Protein AF-A0A440K075-F1 (afdb_monomer_lite)

Radius of gyration: 30.17 Å; chains: 1; bounding box: 57×29×85 Å

Structure (mmCIF, N/CA/C/O backbone):
data_AF-A0A440K075-F1
#
_entry.id   AF-A0A440K075-F1
#
loop_
_atom_site.group_PDB
_atom_site.id
_atom_site.type_symbol
_atom_site.label_atom_id
_atom_site.label_alt_id
_atom_site.label_comp_id
_atom_site.label_asym_id
_atom_site.label_entity_id
_atom_site.label_seq_id
_atom_site.pdbx_PDB_ins_code
_atom_site.Cartn_x
_atom_site.Cartn_y
_atom_site.Cartn_z
_atom_site.occupancy
_atom_site.B_iso_or_equiv
_atom_site.auth_seq_id
_atom_site.auth_comp_id
_atom_site.auth_asym_id
_atom_site.auth_atom_id
_atom_site.pdbx_PDB_model_num
ATOM 1 N N . PRO A 1 1 ? -4.970 7.493 -2.133 1.00 59.31 1 PRO A N 1
ATOM 2 C CA . PRO A 1 1 ? -4.890 6.664 -3.368 1.00 59.31 1 PRO A CA 1
ATOM 3 C C . PRO A 1 1 ? -3.753 7.132 -4.307 1.00 59.31 1 PRO A C 1
ATOM 5 O O . PRO A 1 1 ? -3.999 7.433 -5.466 1.00 59.31 1 PRO A O 1
ATOM 8 N N . PHE A 1 2 ? -2.508 7.212 -3.811 1.00 56.78 2 PHE A N 1
ATOM 9 C CA . PHE A 1 2 ? -1.376 7.730 -4.608 1.00 56.78 2 PHE A CA 1
ATOM 10 C C . PHE A 1 2 ? -0.073 6.959 -4.345 1.00 56.78 2 PHE A C 1
ATOM 12 O O . PHE A 1 2 ? 0.633 6.593 -5.275 1.00 56.78 2 PHE A O 1
ATOM 19 N N . LEU A 1 3 ? 0.209 6.622 -3.084 1.00 70.62 3 LEU A N 1
ATOM 20 C CA . LEU A 1 3 ? 1.406 5.873 -2.682 1.00 70.62 3 LEU A CA 1
ATOM 21 C C . LEU A 1 3 ? 1.547 4.484 -3.330 1.00 70.62 3 LEU A C 1
ATOM 23 O O . LEU A 1 3 ? 2.627 4.209 -3.852 1.00 70.62 3 LEU A O 1
ATOM 27 N N . PRO A 1 4 ? 0.501 3.631 -3.373 1.00 73.56 4 PRO A N 1
ATOM 28 C CA . PRO A 1 4 ? 0.634 2.306 -3.968 1.00 73.56 4 PRO A CA 1
ATOM 29 C C . PRO A 1 4 ? 1.039 2.395 -5.451 1.00 73.56 4 PRO A C 1
ATOM 31 O O . PRO A 1 4 ? 2.033 1.804 -5.873 1.00 73.56 4 PRO A O 1
ATOM 34 N N . THR A 1 5 ? 0.343 3.213 -6.241 1.00 69.81 5 THR A N 1
ATOM 35 C CA . THR A 1 5 ? 0.587 3.355 -7.684 1.00 69.81 5 THR A CA 1
ATOM 36 C C . THR A 1 5 ? 1.991 3.858 -8.012 1.00 69.81 5 THR A C 1
ATOM 38 O O . THR A 1 5 ? 2.601 3.369 -8.961 1.00 69.81 5 THR A O 1
ATOM 41 N N . PHE A 1 6 ? 2.550 4.768 -7.206 1.00 73.06 6 PHE A N 1
ATOM 42 C CA . PHE A 1 6 ? 3.937 5.208 -7.380 1.00 73.06 6 PHE A CA 1
ATOM 43 C C . PHE A 1 6 ? 4.948 4.119 -6.988 1.00 73.06 6 PHE A C 1
ATOM 45 O O . PHE A 1 6 ? 5.934 3.941 -7.700 1.00 73.06 6 PHE A O 1
ATOM 52 N N . PHE A 1 7 ? 4.692 3.339 -5.930 1.00 74.38 7 PHE A N 1
ATOM 53 C CA . PHE A 1 7 ? 5.551 2.214 -5.531 1.00 74.38 7 PHE A CA 1
ATOM 54 C C . PHE A 1 7 ? 5.602 1.097 -6.584 1.00 74.38 7 PHE A C 1
ATOM 56 O O . PHE A 1 7 ? 6.682 0.579 -6.865 1.00 74.38 7 PHE A O 1
ATOM 63 N N . GLY A 1 8 ? 4.468 0.759 -7.205 1.00 73.62 8 GLY A N 1
ATOM 64 C CA . GLY A 1 8 ? 4.415 -0.264 -8.255 1.00 73.62 8 GLY A CA 1
ATOM 65 C C . GLY A 1 8 ? 5.160 0.155 -9.525 1.00 73.62 8 GLY A C 1
ATOM 66 O O . GLY A 1 8 ? 5.931 -0.623 -10.084 1.00 73.62 8 GLY A O 1
ATOM 67 N N . LEU A 1 9 ? 4.971 1.400 -9.964 1.00 76.06 9 LEU A N 1
ATOM 68 C CA . LEU A 1 9 ? 5.512 1.892 -11.233 1.00 76.06 9 LEU A CA 1
ATOM 69 C C . LEU A 1 9 ? 6.994 2.297 -11.110 1.00 76.06 9 LEU A C 1
ATOM 71 O O . LEU A 1 9 ? 7.823 1.843 -11.894 1.00 76.06 9 LEU A O 1
ATOM 75 N N . ILE A 1 10 ? 7.369 3.077 -10.089 1.00 76.00 10 ILE A N 1
ATOM 76 C CA . ILE A 1 10 ? 8.762 3.526 -9.887 1.00 76.00 10 ILE A CA 1
ATOM 77 C C . ILE A 1 10 ? 9.646 2.367 -9.403 1.00 76.00 10 ILE A C 1
ATOM 79 O O . ILE A 1 10 ? 10.791 2.240 -9.838 1.00 76.00 10 ILE A O 1
ATOM 83 N N . GLY A 1 11 ? 9.116 1.489 -8.545 1.00 73.56 11 GLY A N 1
ATOM 84 C CA . GLY A 1 11 ? 9.829 0.305 -8.062 1.00 73.56 11 GLY A CA 1
ATOM 85 C C . GLY A 1 11 ? 10.055 -0.750 -9.148 1.00 73.56 11 GLY A C 1
ATOM 86 O O . GLY A 1 11 ? 11.147 -1.309 -9.227 1.00 73.56 11 GLY A 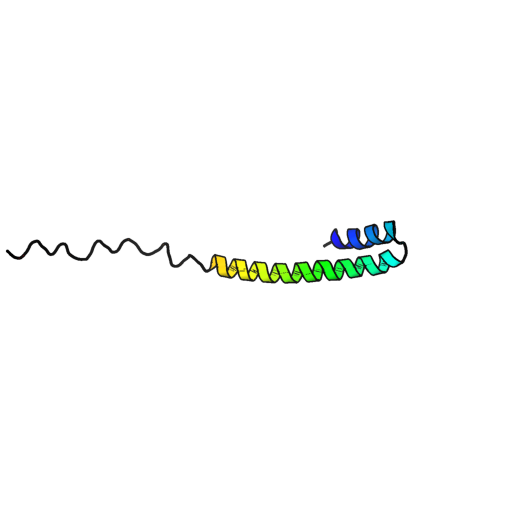O 1
ATOM 87 N N . GLY A 1 12 ? 9.067 -0.980 -10.022 1.00 70.31 12 GLY A N 1
ATOM 88 C CA . GLY A 1 12 ? 9.172 -1.952 -11.114 1.00 70.31 12 GLY A CA 1
ATOM 89 C C . GLY A 1 12 ? 10.115 -1.512 -12.236 1.00 70.31 12 GLY A C 1
ATOM 90 O O . GLY A 1 12 ? 10.880 -2.322 -12.762 1.00 70.31 12 GLY A O 1
ATOM 91 N N . VAL A 1 13 ? 10.089 -0.228 -12.612 1.00 72.81 13 VAL A N 1
ATOM 92 C CA . VAL A 1 13 ? 10.929 0.294 -13.708 1.00 72.81 13 VAL A CA 1
ATOM 93 C C . VAL A 1 13 ? 12.406 0.348 -13.299 1.00 72.81 13 VAL A C 1
ATOM 95 O O . VAL A 1 13 ? 13.286 0.111 -14.125 1.00 72.81 13 VAL A O 1
ATOM 98 N N . LYS A 1 14 ? 12.689 0.598 -12.013 1.00 68.38 14 LYS A N 1
ATOM 99 C CA . LYS A 1 14 ? 14.047 0.775 -11.474 1.00 68.38 14 LYS A CA 1
ATOM 100 C C . LYS A 1 14 ? 14.855 -0.525 -11.339 1.00 68.38 14 LYS A C 1
ATOM 102 O O . LYS A 1 14 ? 16.072 -0.440 -11.202 1.00 68.38 14 LYS A O 1
ATOM 107 N N . THR A 1 15 ? 14.222 -1.701 -11.384 1.00 66.19 15 THR A N 1
ATOM 108 C CA . THR A 1 15 ? 14.901 -3.002 -11.209 1.00 66.19 15 THR A CA 1
ATOM 109 C C . THR A 1 15 ? 14.905 -3.888 -12.458 1.00 66.19 15 THR A C 1
ATOM 111 O O . THR A 1 15 ? 15.857 -4.642 -12.632 1.00 66.19 15 THR A O 1
ATOM 114 N N . MET A 1 16 ? 13.895 -3.797 -13.338 1.00 67.38 16 MET A N 1
ATOM 115 C CA . MET A 1 16 ? 13.696 -4.765 -14.437 1.00 67.38 16 MET A CA 1
ATOM 116 C C . MET A 1 16 ? 13.385 -4.130 -15.815 1.00 67.38 16 MET A C 1
ATOM 118 O O . MET A 1 16 ? 13.189 -4.844 -16.798 1.00 67.38 16 MET A O 1
ATOM 122 N N . GLY A 1 17 ? 13.325 -2.797 -15.939 1.00 73.69 17 GLY A N 1
ATOM 123 C CA . GLY A 1 17 ? 13.006 -2.124 -17.210 1.00 73.69 17 GLY A CA 1
ATOM 124 C C . GLY A 1 17 ? 11.527 -2.263 -17.617 1.00 73.69 17 GLY A C 1
ATOM 125 O O . GLY A 1 17 ? 10.641 -2.057 -16.790 1.00 73.69 17 GLY A O 1
ATOM 126 N N . PHE A 1 18 ? 11.236 -2.609 -18.882 1.00 75.00 18 PHE A N 1
ATOM 127 C CA . PHE A 1 18 ? 9.865 -2.692 -19.439 1.00 75.00 18 PHE A CA 1
ATOM 128 C C . PHE A 1 18 ? 8.916 -3.615 -18.657 1.00 75.00 18 PHE A C 1
ATOM 130 O O . PHE A 1 18 ? 7.722 -3.335 -18.572 1.00 75.00 18 PHE A O 1
ATOM 137 N N . LEU A 1 19 ? 9.435 -4.682 -18.041 1.00 78.88 19 LEU A N 1
ATOM 138 C CA . LEU A 1 19 ? 8.645 -5.591 -17.202 1.00 78.88 19 LEU A CA 1
ATOM 139 C C . LEU A 1 19 ? 8.017 -4.873 -15.998 1.00 78.88 19 LEU A C 1
ATOM 141 O O . LEU A 1 19 ? 6.921 -5.226 -15.571 1.00 78.88 19 LEU A O 1
ATOM 145 N N . GLY A 1 20 ? 8.665 -3.820 -15.500 1.00 77.50 20 GLY A N 1
ATOM 146 C CA . GLY A 1 20 ? 8.162 -2.971 -14.427 1.00 77.50 20 GLY A CA 1
ATOM 147 C C . GLY A 1 20 ? 6.876 -2.221 -14.758 1.00 77.50 20 GLY A C 1
ATOM 148 O O . GLY A 1 20 ? 6.066 -1.981 -13.865 1.00 77.50 20 GLY A O 1
ATOM 149 N N . LEU A 1 21 ? 6.655 -1.906 -16.039 1.00 79.50 21 LEU A N 1
ATOM 150 C CA . LEU A 1 21 ? 5.435 -1.243 -16.509 1.00 79.50 21 LEU A CA 1
ATOM 151 C C . LEU A 1 21 ? 4.221 -2.181 -16.483 1.00 79.50 21 LEU A C 1
ATOM 153 O O . LEU A 1 21 ? 3.099 -1.705 -16.353 1.00 79.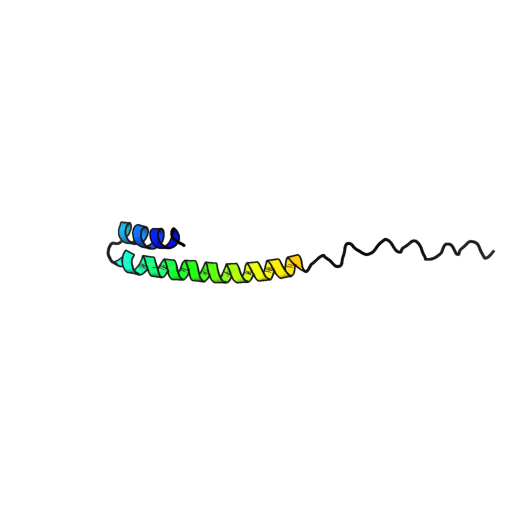50 21 LEU A O 1
ATOM 157 N N . PHE A 1 22 ? 4.441 -3.497 -16.567 1.00 80.56 22 PHE A N 1
ATOM 158 C CA . PHE A 1 22 ? 3.391 -4.514 -16.443 1.00 80.56 22 PHE A CA 1
ATOM 159 C C . PHE A 1 22 ? 3.229 -4.997 -15.000 1.00 80.56 22 PHE A C 1
ATOM 161 O O . PHE A 1 22 ? 2.117 -5.082 -14.486 1.00 80.56 22 PHE A O 1
ATOM 168 N N . ILE A 1 23 ? 4.341 -5.275 -14.319 1.00 82.19 23 ILE A N 1
ATOM 169 C CA . ILE A 1 23 ? 4.350 -5.796 -12.949 1.00 82.19 23 ILE A CA 1
ATOM 170 C C . ILE A 1 23 ? 3.874 -4.741 -11.944 1.00 82.19 23 ILE A C 1
ATOM 172 O O . ILE A 1 23 ? 3.189 -5.093 -10.988 1.00 82.19 23 ILE A O 1
ATOM 176 N N . GLY A 1 24 ? 4.162 -3.455 -12.169 1.00 85.19 24 GLY A N 1
ATOM 177 C CA . GLY A 1 24 ? 3.713 -2.369 -11.298 1.00 85.19 24 GLY A CA 1
ATOM 178 C C . GLY A 1 24 ? 2.189 -2.319 -11.131 1.00 85.19 24 GLY A C 1
ATOM 179 O O . GLY A 1 24 ? 1.708 -2.424 -10.002 1.00 85.19 24 GLY A O 1
ATOM 180 N N . PRO A 1 25 ? 1.411 -2.218 -12.223 1.00 82.94 25 PRO A N 1
ATOM 181 C CA . PRO A 1 25 ? -0.049 -2.273 -12.172 1.00 82.94 25 PRO A CA 1
ATOM 182 C C . PRO A 1 25 ? -0.604 -3.617 -11.681 1.00 82.94 25 PRO A C 1
ATOM 184 O O . PRO A 1 25 ? -1.582 -3.626 -10.938 1.00 82.94 25 PRO A O 1
ATOM 187 N N . VAL A 1 26 ? 0.017 -4.746 -12.046 1.00 87.50 26 VAL A N 1
ATOM 188 C CA . VAL A 1 26 ? -0.431 -6.089 -11.621 1.00 87.50 26 VAL A CA 1
ATOM 189 C C . VAL A 1 26 ? -0.269 -6.284 -10.111 1.00 87.50 26 VAL A C 1
ATOM 191 O O . VAL A 1 26 ? -1.219 -6.692 -9.443 1.00 87.50 26 VAL A O 1
ATOM 194 N N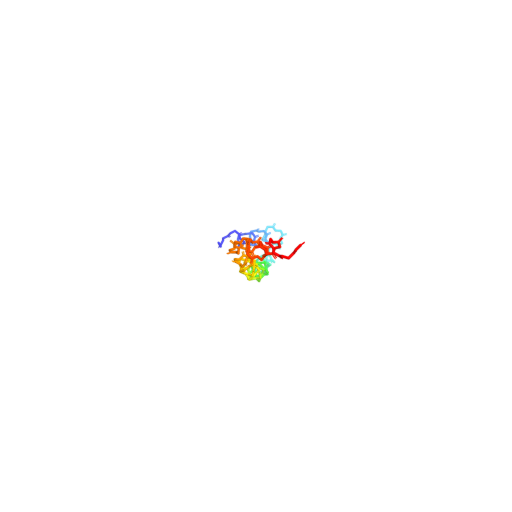 . LEU A 1 27 ? 0.891 -5.934 -9.545 1.00 84.62 27 LEU A N 1
ATOM 195 C CA . LEU A 1 27 ? 1.111 -5.944 -8.095 1.00 84.62 27 LEU A CA 1
ATOM 196 C C . LEU A 1 27 ? 0.160 -4.986 -7.385 1.00 84.62 27 LEU A C 1
ATOM 198 O O . LEU A 1 27 ? -0.346 -5.314 -6.316 1.00 84.62 27 LEU A O 1
ATOM 202 N N . MET A 1 28 ? -0.114 -3.825 -7.982 1.00 84.25 28 MET A N 1
ATOM 203 C CA . MET A 1 28 ? -1.084 -2.886 -7.431 1.00 84.25 28 MET A CA 1
ATOM 204 C C . MET A 1 28 ? -2.493 -3.450 -7.384 1.00 84.25 28 MET A C 1
ATOM 206 O O . MET A 1 28 ? -3.152 -3.341 -6.352 1.00 84.25 28 MET A O 1
ATOM 210 N N . ALA A 1 29 ? -2.943 -4.082 -8.463 1.00 87.19 29 ALA A N 1
ATOM 211 C CA . ALA A 1 29 ? -4.247 -4.722 -8.507 1.00 87.19 29 ALA A CA 1
ATOM 212 C C . ALA A 1 29 ? -4.353 -5.839 -7.460 1.00 87.19 29 ALA A C 1
ATOM 214 O O . ALA A 1 29 ? -5.353 -5.902 -6.750 1.00 87.19 29 ALA A O 1
ATOM 215 N N . LEU A 1 30 ? -3.310 -6.662 -7.308 1.00 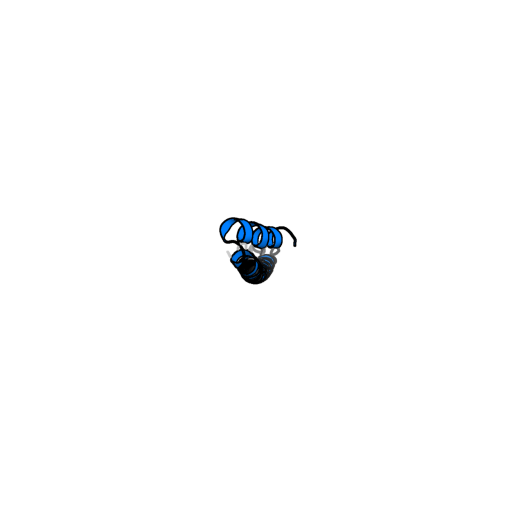88.38 30 LEU A N 1
ATOM 216 C CA . LEU A 1 30 ? -3.270 -7.748 -6.323 1.00 88.38 30 LEU A CA 1
ATOM 217 C C . LEU A 1 30 ? -3.258 -7.229 -4.880 1.00 88.38 30 LEU A C 1
ATOM 219 O O . LEU A 1 30 ? -4.055 -7.682 -4.063 1.00 88.38 30 LEU A O 1
ATOM 223 N N . LEU A 1 31 ? -2.408 -6.249 -4.566 1.00 85.31 31 LEU A N 1
ATOM 224 C CA . LEU A 1 31 ? -2.309 -5.680 -3.221 1.00 85.31 31 LEU A CA 1
ATOM 225 C C . LEU A 1 31 ? -3.616 -4.983 -2.812 1.00 85.31 31 LEU A C 1
ATOM 227 O O . LEU A 1 31 ? -4.096 -5.164 -1.696 1.00 85.31 31 LEU A O 1
ATOM 231 N N . VAL A 1 32 ? -4.218 -4.220 -3.732 1.00 83.19 32 VAL A N 1
ATOM 232 C CA . VAL A 1 32 ? -5.511 -3.558 -3.510 1.00 83.19 32 VAL A CA 1
ATOM 233 C C . VAL A 1 32 ? -6.642 -4.578 -3.410 1.00 83.19 32 VAL A C 1
ATOM 235 O O . VAL A 1 32 ? -7.540 -4.381 -2.599 1.00 83.19 32 VAL A O 1
ATOM 238 N N . ALA A 1 33 ? -6.619 -5.658 -4.194 1.00 87.50 33 ALA A N 1
ATOM 239 C CA . ALA A 1 33 ? -7.621 -6.717 -4.104 1.00 87.50 33 ALA A CA 1
ATOM 240 C C . ALA A 1 33 ? -7.593 -7.391 -2.729 1.00 87.50 33 ALA A C 1
ATOM 242 O O . ALA A 1 33 ? -8.635 -7.507 -2.091 1.00 87.50 33 ALA A O 1
ATOM 243 N N . ILE A 1 34 ? -6.401 -7.746 -2.248 1.00 87.00 34 ILE A N 1
ATOM 244 C CA . ILE A 1 34 ? -6.223 -8.403 -0.949 1.00 87.00 34 ILE A CA 1
ATOM 245 C C . ILE A 1 34 ? -6.594 -7.453 0.199 1.00 87.00 34 ILE A C 1
ATOM 247 O O . ILE A 1 34 ? -7.322 -7.841 1.107 1.00 87.00 34 ILE A O 1
ATOM 251 N N . TRP A 1 35 ? -6.169 -6.187 0.139 1.00 85.06 35 TRP A N 1
ATOM 252 C CA . TRP A 1 35 ? -6.535 -5.196 1.155 1.00 85.06 35 TRP A CA 1
ATOM 253 C C . TRP A 1 35 ? -8.042 -4.916 1.170 1.00 85.06 35 TRP A C 1
ATOM 255 O O . TRP A 1 35 ? -8.625 -4.787 2.240 1.00 85.06 35 TRP A O 1
ATOM 265 N N . ARG A 1 36 ? -8.691 -4.815 -0.000 1.00 80.88 36 ARG A N 1
ATOM 266 C CA . ARG A 1 36 ? -10.142 -4.568 -0.091 1.00 80.88 36 ARG A CA 1
ATOM 267 C C . ARG A 1 36 ? -10.971 -5.706 0.484 1.00 80.88 36 ARG A C 1
ATOM 269 O O . ARG A 1 36 ? -12.039 -5.425 1.016 1.00 80.88 36 ARG A O 1
ATOM 276 N N . GLU A 1 37 ? -10.509 -6.942 0.344 1.00 82.56 37 GLU A N 1
ATOM 277 C CA . GLU A 1 37 ? -11.204 -8.092 0.916 1.00 82.56 37 GLU A CA 1
ATOM 278 C C . GLU A 1 37 ? -11.068 -8.099 2.438 1.00 82.56 37 GLU A C 1
ATOM 280 O O . GLU A 1 37 ? -12.072 -8.113 3.145 1.00 82.56 37 GLU A O 1
ATOM 285 N N . TRP A 1 38 ? -9.844 -7.935 2.946 1.00 81.81 38 TRP A N 1
ATOM 286 C CA . TRP A 1 38 ? -9.612 -7.921 4.389 1.00 81.81 38 TRP A CA 1
ATOM 287 C C . TRP A 1 38 ? -10.314 -6.753 5.092 1.00 81.81 38 TRP A C 1
ATOM 289 O O . TRP A 1 38 ? -10.880 -6.936 6.163 1.00 81.81 38 TRP A O 1
ATOM 299 N N . LEU A 1 39 ? -10.361 -5.562 4.480 1.00 81.50 39 LEU A N 1
ATOM 300 C CA . LEU A 1 39 ? -11.095 -4.423 5.048 1.00 81.50 39 LEU A CA 1
ATOM 301 C C . LEU A 1 39 ? -12.589 -4.732 5.239 1.00 81.50 39 LEU A C 1
ATOM 303 O O . LEU A 1 39 ? -13.190 -4.276 6.205 1.00 81.50 39 LEU A O 1
ATOM 307 N N . ARG A 1 40 ? -13.176 -5.521 4.330 1.00 79.69 40 ARG A N 1
ATOM 308 C CA . ARG A 1 40 ? -14.573 -5.963 4.414 1.00 79.69 40 ARG A CA 1
ATOM 309 C C . ARG A 1 40 ? -14.796 -6.955 5.548 1.00 79.69 40 ARG A C 1
ATOM 311 O O . ARG A 1 40 ? -15.802 -6.863 6.242 1.00 79.69 40 ARG A O 1
ATOM 318 N N . GLU A 1 41 ? -13.872 -7.896 5.718 1.00 78.25 41 GLU A N 1
ATOM 319 C CA . GLU A 1 41 ? -13.914 -8.867 6.815 1.00 78.25 41 GLU A CA 1
ATOM 320 C C . GLU A 1 41 ? -13.740 -8.186 8.180 1.00 78.25 41 GLU A C 1
ATOM 322 O O . GLU A 1 41 ? -14.438 -8.535 9.130 1.00 78.25 41 GLU A O 1
ATOM 327 N N . VAL A 1 42 ? 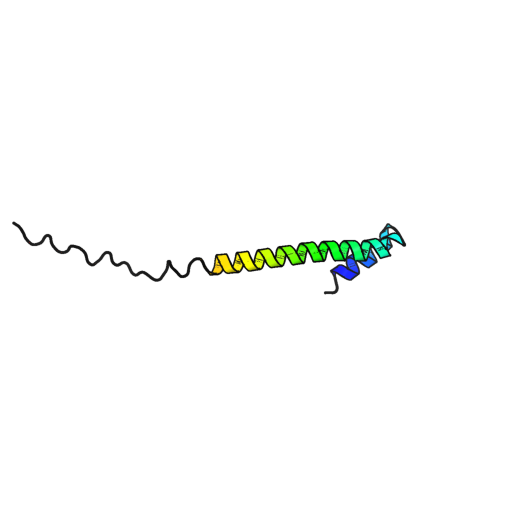-12.852 -7.188 8.275 1.00 81.56 42 VAL A N 1
ATOM 328 C CA . VAL A 1 42 ? -12.617 -6.418 9.508 1.00 81.56 42 VAL A CA 1
ATOM 329 C C . VAL A 1 42 ? -13.854 -5.629 9.919 1.00 81.56 42 VAL A C 1
ATOM 331 O O . VAL A 1 42 ? -14.204 -5.646 11.092 1.00 81.56 42 VAL A O 1
ATOM 334 N N . GLU A 1 43 ? -14.536 -4.974 8.980 1.00 80.69 43 GLU A N 1
ATOM 335 C 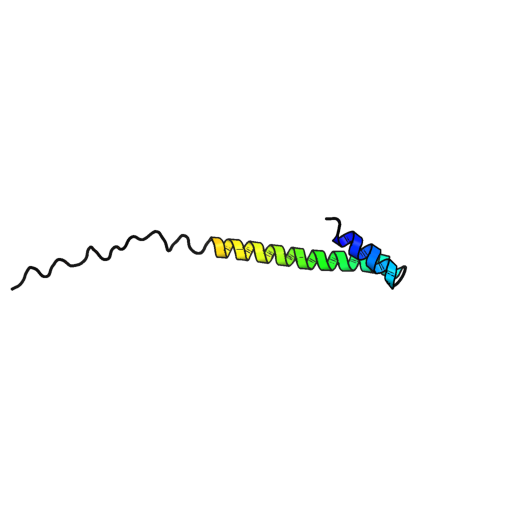CA . GLU A 1 43 ? -15.731 -4.183 9.300 1.00 80.69 43 GLU A CA 1
ATOM 336 C C . GLU A 1 43 ? -16.890 -5.063 9.797 1.00 80.69 43 GLU A C 1
ATOM 338 O O . GLU A 1 43 ? -17.549 -4.725 10.777 1.00 80.69 43 GLU A O 1
ATOM 343 N N . LEU A 1 44 ? -17.065 -6.256 9.216 1.00 78.81 44 LEU A N 1
ATOM 344 C CA . LEU A 1 44 ? -18.021 -7.252 9.715 1.00 78.81 44 LEU A CA 1
ATOM 345 C C . LEU A 1 44 ? -17.651 -7.788 11.107 1.00 78.81 44 LEU A C 1
ATOM 347 O O . LEU A 1 44 ? -18.533 -8.034 11.931 1.00 78.81 44 LEU A O 1
ATOM 351 N N . ALA A 1 45 ? -16.359 -7.990 11.377 1.00 78.69 45 ALA A N 1
ATOM 352 C CA . ALA A 1 45 ? -15.886 -8.421 12.689 1.00 78.69 45 ALA A CA 1
ATOM 353 C C . ALA A 1 45 ? -16.078 -7.333 13.761 1.00 78.69 45 ALA A C 1
ATOM 355 O O . ALA A 1 45 ? -16.427 -7.660 14.896 1.00 78.69 45 ALA A O 1
ATOM 356 N N . ASP A 1 46 ? -15.890 -6.061 13.399 1.00 79.38 46 ASP A N 1
ATOM 357 C CA . ASP A 1 46 ? -16.080 -4.908 14.285 1.00 79.38 46 ASP A CA 1
ATOM 358 C C . ASP A 1 46 ? -17.565 -4.698 14.629 1.00 79.38 46 ASP A C 1
ATOM 360 O O . ASP A 1 46 ? -17.905 -4.480 15.788 1.00 79.38 46 ASP A O 1
ATOM 364 N N . GLU A 1 47 ? -18.475 -4.877 13.664 1.00 73.50 47 GLU A N 1
ATOM 365 C CA . GLU A 1 47 ? -19.927 -4.792 13.891 1.00 73.50 47 GLU A CA 1
ATOM 366 C C . GLU A 1 47 ? -20.432 -5.902 14.834 1.00 73.50 47 GLU A C 1
ATOM 368 O O . GLU A 1 47 ? -21.225 -5.651 15.746 1.00 73.50 47 GLU A O 1
ATOM 373 N N . LEU A 1 48 ? -19.913 -7.126 14.680 1.00 71.56 48 LEU A N 1
ATOM 374 C CA . LEU A 1 48 ? -20.234 -8.250 15.563 1.00 71.56 48 LEU A CA 1
ATOM 375 C C . LEU A 1 48 ? -19.652 -8.065 16.977 1.00 71.56 48 LEU A C 1
ATOM 377 O O . LEU A 1 48 ? -20.280 -8.462 17.960 1.00 71.56 48 LEU A O 1
ATOM 381 N N . ALA A 1 49 ? -18.474 -7.443 17.086 1.00 71.12 49 ALA A N 1
ATOM 382 C CA . ALA A 1 49 ? -17.856 -7.089 18.362 1.00 71.12 49 ALA A CA 1
ATOM 383 C C . ALA A 1 49 ? -18.591 -5.928 19.058 1.00 71.12 49 ALA A C 1
ATOM 385 O O . ALA A 1 49 ? -18.784 -5.964 20.273 1.00 71.12 49 ALA A O 1
ATOM 386 N N . ALA A 1 50 ? -19.065 -4.934 18.302 1.00 67.94 50 ALA A N 1
ATOM 387 C CA . ALA A 1 50 ? -19.857 -3.818 18.815 1.00 67.94 50 ALA A CA 1
ATOM 388 C C . ALA A 1 50 ? -21.259 -4.251 19.283 1.00 67.94 50 ALA A C 1
ATOM 390 O O . ALA A 1 50 ? -21.803 -3.669 20.223 1.00 67.94 50 ALA A O 1
ATOM 391 N N . ALA A 1 51 ? -21.832 -5.294 18.674 1.00 65.69 51 ALA A N 1
ATOM 392 C CA . ALA A 1 51 ? -23.114 -5.873 19.080 1.00 65.69 51 ALA A CA 1
ATOM 393 C C . ALA A 1 51 ? -23.034 -6.712 20.376 1.00 65.69 51 ALA A C 1
ATOM 395 O O . ALA A 1 51 ? -24.066 -7.006 20.981 1.00 65.69 51 ALA A O 1
ATOM 396 N N . ALA A 1 52 ? -21.832 -7.076 20.833 1.00 65.69 52 ALA A N 1
ATOM 397 C CA . ALA A 1 52 ? -21.601 -7.883 22.028 1.00 65.69 52 ALA A CA 1
ATOM 398 C C . ALA A 1 52 ? -20.760 -7.096 23.055 1.00 65.69 52 ALA A C 1
ATOM 400 O O . ALA A 1 52 ? -19.569 -7.380 23.185 1.00 65.69 52 ALA A O 1
ATOM 401 N N . PRO A 1 53 ? -21.310 -6.098 23.791 1.00 60.78 53 PRO A N 1
ATOM 402 C CA . PRO A 1 53 ? -21.977 -6.425 25.059 1.00 60.78 53 PRO A CA 1
ATOM 403 C C . PRO A 1 53 ? -22.946 -5.326 25.573 1.00 60.78 53 PRO A C 1
ATOM 405 O O . PRO A 1 53 ? -22.788 -4.828 26.687 1.00 60.78 53 PRO A O 1
ATOM 408 N N . ALA A 1 54 ? -23.968 -4.933 24.810 1.00 59.34 54 ALA A N 1
ATOM 409 C CA . ALA A 1 54 ? -25.021 -4.057 25.354 1.00 59.34 54 ALA A CA 1
ATOM 410 C C . ALA A 1 54 ? -26.068 -4.816 26.205 1.00 59.34 54 ALA A C 1
ATOM 412 O O . ALA A 1 54 ? -26.880 -4.189 26.880 1.00 59.34 54 ALA A O 1
ATOM 413 N N . GLU A 1 55 ? -26.043 -6.156 26.213 1.00 57.25 55 GLU A N 1
ATOM 414 C CA . GLU A 1 55 ? -26.971 -6.991 26.996 1.00 57.25 55 GLU A CA 1
ATOM 415 C C . GLU A 1 55 ? -26.489 -7.338 28.422 1.00 57.25 55 GLU A C 1
ATOM 417 O O . GLU A 1 55 ? -27.255 -7.941 29.169 1.00 57.25 55 GLU A O 1
ATOM 422 N N . LEU A 1 56 ? -25.271 -6.958 28.851 1.00 62.56 56 LEU A N 1
ATOM 423 C CA . LEU A 1 56 ? -24.721 -7.394 30.156 1.00 62.56 56 LEU A CA 1
ATOM 424 C C . LEU A 1 56 ? -24.521 -6.307 31.235 1.00 62.56 56 LEU A C 1
ATOM 426 O O . LEU A 1 56 ? -24.190 -6.661 32.362 1.00 62.56 56 LEU A O 1
ATOM 430 N N . GLU A 1 57 ? -24.770 -5.021 30.972 1.00 58.16 57 GLU A N 1
ATOM 431 C CA . GLU A 1 57 ? -24.519 -3.923 31.943 1.00 58.16 57 GLU A CA 1
ATOM 432 C C . GLU A 1 57 ? -25.790 -3.125 32.313 1.00 58.16 57 GLU A C 1
ATOM 434 O O . GLU A 1 57 ? -25.751 -1.929 32.589 1.00 58.16 57 GLU A O 1
ATOM 439 N N . GLY A 1 58 ? -26.956 -3.783 32.312 1.00 57.41 58 GLY A N 1
ATOM 440 C CA . GLY A 1 58 ? -28.245 -3.147 32.628 1.00 57.41 58 GLY A CA 1
ATOM 441 C C . GLY A 1 58 ? -29.157 -3.915 33.585 1.00 57.41 58 GLY A C 1
ATOM 442 O O . GLY A 1 58 ? -30.257 -3.444 33.866 1.00 57.41 58 GLY A O 1
ATOM 443 N N . SER A 1 59 ? -28.741 -5.074 34.104 1.00 53.69 59 SER A N 1
ATOM 444 C CA . SER A 1 59 ? -29.504 -5.782 35.138 1.00 53.69 59 SER A CA 1
ATOM 445 C C . SER A 1 59 ? -28.991 -5.389 36.525 1.00 53.69 59 SER A C 1
ATOM 447 O O . SER A 1 59 ? -27.956 -5.904 36.951 1.00 53.69 59 SER A O 1
ATOM 449 N N . PRO A 1 60 ? -29.688 -4.495 37.256 1.00 66.12 60 PRO A N 1
ATOM 450 C CA . PRO A 1 60 ? -29.389 -4.251 38.660 1.00 66.12 60 PRO A CA 1
ATOM 451 C C . PRO A 1 60 ? -29.509 -5.560 39.460 1.00 66.12 60 PRO A C 1
ATOM 453 O O . PRO A 1 60 ? -30.275 -6.449 39.069 1.00 66.12 60 PRO A O 1
ATOM 456 N N . PRO A 1 61 ? -28.770 -5.695 40.574 1.00 61.72 61 PRO A N 1
ATOM 457 C CA . PRO A 1 61 ? -28.729 -6.902 41.393 1.00 61.72 61 PRO A CA 1
ATOM 458 C C . PRO A 1 61 ? -30.104 -7.182 42.016 1.00 61.72 61 PRO A C 1
ATOM 460 O O . PRO A 1 61 ? -30.392 -6.797 43.141 1.00 61.72 61 PRO A O 1
ATOM 463 N N . GLN A 1 62 ? -30.971 -7.893 41.298 1.00 57.22 62 GLN A N 1
ATOM 464 C CA . GLN A 1 62 ? -32.282 -8.350 41.778 1.00 57.22 62 GLN A CA 1
ATOM 465 C C . GLN A 1 62 ? -32.157 -9.637 42.615 1.00 57.22 62 GLN A C 1
ATOM 467 O O . GLN A 1 62 ? -33.005 -10.524 42.555 1.00 57.22 62 GLN A O 1
ATOM 472 N N . ILE A 1 63 ? -31.101 -9.730 43.426 1.00 59.53 63 ILE A N 1
ATOM 473 C CA . ILE A 1 63 ? -30.995 -10.700 44.522 1.00 59.53 63 ILE A CA 1
ATOM 474 C C . ILE A 1 63 ? -31.110 -9.932 45.849 1.00 59.53 63 ILE A C 1
ATOM 476 O O . ILE A 1 63 ? -30.295 -10.081 46.746 1.00 59.53 63 ILE A O 1
ATOM 480 N N . GLU A 1 64 ? -32.115 -9.063 45.966 1.00 57.94 64 GLU A N 1
ATOM 481 C CA . GLU A 1 64 ? -32.536 -8.471 47.249 1.00 57.94 64 GLU A CA 1
ATOM 482 C C . GLU A 1 64 ? -34.010 -8.792 47.568 1.00 57.94 64 GLU A C 1
ATOM 484 O O . GLU A 1 64 ? -34.508 -8.477 48.641 1.00 57.94 64 GLU A O 1
ATOM 489 N N . ILE A 1 65 ? -34.725 -9.499 46.679 1.00 57.91 65 ILE A N 1
ATOM 490 C CA . ILE A 1 65 ? -36.161 -9.777 46.851 1.00 57.91 65 ILE A CA 1
ATOM 491 C C . ILE A 1 65 ? -36.480 -11.271 46.733 1.00 57.91 65 ILE A C 1
ATOM 493 O O . ILE A 1 65 ? -37.415 -11.656 46.046 1.00 57.91 65 ILE A O 1
ATOM 497 N N . VAL A 1 66 ? -35.744 -12.146 47.421 1.00 55.38 66 VAL A N 1
ATOM 498 C CA . VAL A 1 66 ? -36.313 -13.435 47.853 1.00 55.38 66 VAL A CA 1
ATOM 499 C C . VAL A 1 66 ? -35.767 -13.785 49.236 1.00 55.38 66 VAL A C 1
ATOM 501 O O . VAL A 1 66 ? -34.620 -14.181 49.394 1.00 55.38 66 VAL A O 1
ATOM 504 N N . ALA A 1 67 ? -36.671 -13.718 50.212 1.00 52.44 67 ALA A N 1
ATOM 505 C CA . ALA A 1 67 ? -36.632 -14.436 51.482 1.00 52.44 67 ALA A CA 1
ATOM 506 C C . ALA A 1 67 ? -35.912 -13.794 52.683 1.00 52.44 67 ALA A C 1
ATOM 508 O O . ALA A 1 67 ? -35.364 -14.497 53.530 1.00 52.44 67 ALA A O 1
ATOM 509 N N . GLU A 1 68 ? -36.201 -12.514 52.931 1.00 52.47 68 GLU A N 1
ATOM 510 C CA . GLU A 1 68 ? -36.596 -12.049 54.277 1.00 52.47 68 GLU A CA 1
ATOM 511 C C . GLU A 1 68 ? -37.944 -12.698 54.693 1.00 52.47 68 GLU A C 1
ATOM 513 O O . GLU A 1 68 ? -38.950 -12.052 54.969 1.00 52.47 68 GLU A O 1
ATOM 518 N N . LYS A 1 69 ? -38.017 -14.034 54.661 1.00 50.16 69 LYS A N 1
ATOM 519 C CA . LYS A 1 69 ? -39.177 -14.812 55.119 1.00 50.16 69 LYS A CA 1
ATOM 520 C C . LYS A 1 69 ? -38.714 -16.093 55.802 1.00 50.16 69 LYS A C 1
ATOM 522 O O . LYS A 1 69 ? -39.129 -17.198 55.470 1.00 50.16 69 LYS A O 1
ATOM 527 N N . LYS A 1 70 ? -37.832 -15.922 56.784 1.00 54.84 70 LYS A N 1
ATOM 528 C CA . LYS A 1 70 ? -37.595 -16.907 57.845 1.00 54.84 70 LYS A CA 1
ATOM 529 C C . LYS A 1 70 ? -37.594 -16.226 59.222 1.00 54.84 70 LYS A C 1
ATOM 531 O O . LYS A 1 70 ? -36.780 -16.530 60.078 1.00 54.84 70 LYS A O 1
ATOM 536 N N . SER A 1 71 ? -38.528 -15.283 59.392 1.00 58.50 71 SER A N 1
ATOM 537 C CA . SER A 1 71 ? -38.958 -14.680 60.667 1.00 58.50 71 SER A CA 1
ATOM 538 C C . SER A 1 71 ? -40.366 -15.175 61.053 1.00 58.50 71 SER A C 1
ATOM 540 O O . SER A 1 71 ? -41.190 -14.459 61.613 1.00 58.50 71 SER A O 1
ATOM 542 N N . GLN A 1 72 ? -40.708 -16.406 60.668 1.00 53.03 72 GLN A N 1
ATOM 543 C CA . GLN A 1 72 ? -41.984 -17.010 61.037 1.00 53.03 72 GLN A CA 1
ATOM 544 C C . GLN A 1 72 ? -41.871 -18.534 60.966 1.00 53.03 72 GLN A C 1
ATOM 546 O O . GLN A 1 72 ? -41.437 -19.062 59.946 1.00 53.03 72 GLN A O 1
ATOM 551 N N . ALA A 1 73 ? -42.305 -19.194 62.043 1.00 47.19 73 ALA A N 1
ATOM 552 C CA . ALA A 1 73 ? -42.162 -20.614 62.381 1.00 47.19 73 ALA A CA 1
ATOM 553 C C . ALA A 1 73 ? -40.753 -20.981 62.890 1.00 47.19 73 ALA A C 1
ATOM 555 O O . ALA A 1 73 ? -39.808 -21.060 62.114 1.00 47.19 73 ALA A O 1
ATOM 556 N N . GLY A 1 74 ? -40.532 -21.225 64.176 1.00 39.19 74 GLY A N 1
ATOM 557 C CA . GLY A 1 74 ? -41.410 -21.366 65.337 1.00 39.19 74 GLY A CA 1
ATOM 558 C C . GLY A 1 74 ? -40.560 -21.795 66.529 1.00 39.19 74 GLY A C 1
ATOM 559 O O . GLY A 1 74 ? -39.364 -22.097 66.307 1.00 39.19 74 GLY A O 1
#

Secondary structure (DSSP, 8-state):
--HHHHHHHHHHHHHHTTHHHHHHHHHHHHHHHHHHHHHHHHHHHHHHHHTTTTTSS------SSS----S---

pLDDT: mean 70.67, std 11.72, range [39.19, 88.38]

Sequence (74 aa):
PFLPTFFGLIGGVKTMGFLGLFIGPVLMALLVAIWREWLREVELADELAAAAPAELEGSPPQIEIVAEKKSQAG

Foldseek 3Di:
DPVLLCCQQVVLCVPPNPVSVVRSVVVSVVVCVVVVVVVVVVVVVVVVVVVPDPPPPPDDPPPPPPDPPPPDDD